Protein AF-M0JU79-F1 (afdb_monomer)

pLDDT: mean 88.45, std 10.98, range [53.47, 97.44]

Foldseek 3Di:
DWFAAFQQRWTWDDDPVQCWIWTAGPVRDIDIGNLCVDPQNHPVSVVVVRCVPTRGPTHRCVVHDPVVSVVVVVVD

Mean predicted aligned error: 5.07 Å

Solvent-accessible surface area (backbone atoms only — not comparable to full-atom values): 4297 Å² total; per-residue (Å²): 80,75,29,31,28,30,60,75,58,27,38,33,29,46,37,84,86,76,49,25,38,38,41,33,38,78,87,69,55,68,50,75,43,49,27,81,83,40,100,43,63,40,74,65,42,45,53,52,51,42,43,75,76,48,29,53,76,39,62,76,41,81,90,58,55,72,68,61,52,52,51,55,67,70,77,106

Organism: NCBI:txid662475

Sequence (76 aa):
MFLGIDGEDAAHYWDGYEFAVAVVGPDGQAETVELVETPFETLAGWCEYTQDQRGWEVGPHAGGSLVGDLVQAVDA

Structure (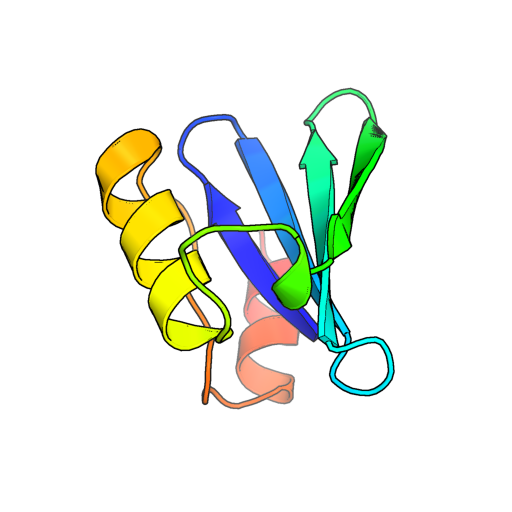mmCIF, N/CA/C/O backbone):
data_AF-M0JU79-F1
#
_entry.id   AF-M0JU79-F1
#
loop_
_atom_site.group_PDB
_atom_site.id
_atom_site.type_symbol
_atom_site.label_atom_id
_atom_site.label_alt_id
_atom_site.label_comp_id
_atom_site.label_asym_id
_atom_site.label_entity_id
_atom_site.label_seq_id
_atom_site.pdbx_PDB_ins_code
_atom_site.Cartn_x
_atom_site.Cartn_y
_atom_site.Cartn_z
_atom_site.occupancy
_atom_site.B_iso_or_equiv
_atom_site.auth_seq_id
_atom_site.auth_comp_id
_atom_site.auth_asym_id
_atom_site.auth_atom_id
_atom_site.pdbx_PDB_model_num
ATOM 1 N N . MET A 1 1 ? -3.378 -2.859 -8.582 1.00 88.38 1 MET A N 1
ATOM 2 C CA . MET A 1 1 ? -2.790 -4.074 -7.974 1.00 88.38 1 MET A CA 1
ATOM 3 C C . MET A 1 1 ? -2.988 -3.989 -6.476 1.00 88.38 1 MET A C 1
ATOM 5 O O . MET A 1 1 ? -2.672 -2.948 -5.926 1.00 88.38 1 MET A O 1
ATOM 9 N N . PHE A 1 2 ? -3.540 -5.017 -5.835 1.00 90.19 2 PHE A N 1
ATOM 10 C CA . PHE A 1 2 ? -3.697 -5.019 -4.378 1.00 90.19 2 PHE A CA 1
ATOM 11 C C . PHE A 1 2 ? -2.324 -4.976 -3.695 1.00 90.19 2 PHE A C 1
ATOM 13 O O . PHE A 1 2 ? -1.419 -5.703 -4.101 1.00 90.19 2 PHE A O 1
ATOM 20 N N . LEU A 1 3 ? -2.166 -4.088 -2.716 1.00 92.31 3 LEU A N 1
ATOM 21 C CA . LEU A 1 3 ? -0.945 -3.954 -1.925 1.00 92.31 3 LEU A CA 1
ATOM 22 C C . LEU A 1 3 ? -1.099 -4.586 -0.547 1.00 92.31 3 LEU A C 1
ATOM 24 O O . LEU A 1 3 ? -0.155 -5.214 -0.084 1.00 92.31 3 LEU A O 1
ATOM 28 N N . GLY A 1 4 ? -2.249 -4.426 0.101 1.00 93.94 4 GLY A N 1
ATOM 29 C CA . GLY A 1 4 ? -2.428 -4.875 1.475 1.00 93.94 4 GLY A CA 1
ATOM 30 C C . GLY A 1 4 ? -3.574 -4.174 2.193 1.00 93.94 4 GLY A C 1
ATOM 31 O O . GLY A 1 4 ? -4.221 -3.292 1.622 1.00 93.94 4 GLY A O 1
ATOM 32 N N . ILE A 1 5 ? -3.779 -4.569 3.447 1.00 95.88 5 ILE A N 1
ATOM 33 C CA . ILE A 1 5 ? -4.677 -3.924 4.411 1.00 95.88 5 ILE A CA 1
ATOM 34 C C . ILE A 1 5 ? -3.800 -3.348 5.522 1.00 95.88 5 ILE A C 1
ATOM 36 O O . ILE A 1 5 ? -2.934 -4.057 6.047 1.00 95.88 5 ILE A O 1
ATOM 40 N N . ASP A 1 6 ? -3.969 -2.065 5.824 1.00 96.69 6 ASP A N 1
ATOM 41 C CA . ASP A 1 6 ? -3.242 -1.401 6.905 1.00 96.69 6 ASP A CA 1
ATOM 42 C C . ASP A 1 6 ? -3.885 -1.652 8.285 1.00 96.69 6 ASP A C 1
ATOM 44 O O . ASP A 1 6 ? -4.951 -2.251 8.390 1.00 96.69 6 ASP A O 1
ATOM 48 N N . GLY A 1 7 ? -3.235 -1.204 9.363 1.00 96.44 7 GLY A N 1
ATOM 49 C CA . GLY A 1 7 ? -3.756 -1.326 10.737 1.00 96.44 7 GLY A CA 1
ATOM 50 C C . GLY A 1 7 ? -5.016 -0.512 11.050 1.00 96.44 7 GLY A C 1
ATOM 51 O O . GLY A 1 7 ? -5.466 -0.520 12.196 1.00 96.44 7 GLY A O 1
ATOM 52 N N . GLU A 1 8 ? -5.568 0.214 10.075 1.00 96.38 8 GLU A N 1
ATOM 53 C CA . GLU A 1 8 ? -6.834 0.947 10.180 1.00 96.38 8 GLU A CA 1
ATOM 54 C C . GLU A 1 8 ? -7.956 0.279 9.357 1.00 96.38 8 GLU A C 1
ATOM 56 O O . GLU A 1 8 ? -8.982 0.910 9.089 1.00 96.38 8 GLU A O 1
ATOM 61 N N . ASP A 1 9 ? -7.776 -0.989 8.962 1.00 95.81 9 ASP A N 1
ATOM 62 C CA . ASP A 1 9 ? -8.665 -1.749 8.070 1.00 95.81 9 ASP A CA 1
ATOM 63 C C . ASP A 1 9 ? -8.820 -1.118 6.667 1.00 95.81 9 ASP A C 1
ATOM 65 O O . ASP A 1 9 ? -9.789 -1.400 5.950 1.00 95.81 9 ASP A O 1
ATOM 69 N N . ALA A 1 10 ? -7.886 -0.258 6.235 1.00 97.25 10 ALA A N 1
ATOM 70 C CA . ALA A 1 10 ? -7.932 0.344 4.907 1.00 97.25 10 ALA A CA 1
ATOM 71 C C . ALA A 1 10 ? -7.180 -0.512 3.878 1.00 97.25 10 ALA A C 1
ATOM 73 O O . ALA A 1 10 ? -6.019 -0.886 4.054 1.00 97.25 10 ALA A O 1
ATOM 74 N N . ALA A 1 11 ? -7.834 -0.803 2.755 1.00 96.50 11 ALA A N 1
ATOM 75 C CA . ALA A 1 11 ? -7.248 -1.542 1.646 1.00 96.50 11 ALA A CA 1
ATOM 76 C C . ALA A 1 11 ? -6.511 -0.601 0.683 1.00 96.50 11 ALA A C 1
ATOM 78 O O . ALA A 1 11 ? -7.075 0.381 0.192 1.00 96.50 11 ALA A O 1
ATOM 79 N N . HIS A 1 12 ? -5.267 -0.943 0.352 1.00 96.25 12 HIS A N 1
ATOM 80 C CA . HIS A 1 12 ? -4.417 -0.172 -0.552 1.00 96.25 12 HIS A CA 1
ATOM 81 C C . HIS A 1 12 ? -4.276 -0.857 -1.912 1.00 96.25 12 HIS A C 1
ATOM 83 O O . HIS A 1 12 ? -3.993 -2.057 -2.000 1.00 96.25 12 HIS A O 1
ATOM 89 N N . TYR A 1 13 ? -4.388 -0.080 -2.989 1.00 94.19 13 TYR A N 1
ATOM 90 C CA . TYR A 1 13 ? -4.233 -0.558 -4.361 1.00 94.19 13 TYR A CA 1
ATOM 91 C C . TYR A 1 13 ? -3.300 0.346 -5.160 1.00 94.19 13 TYR A C 1
ATOM 93 O O . TYR A 1 13 ? -3.538 1.538 -5.284 1.00 94.19 13 TYR A O 1
ATOM 101 N N . TRP A 1 14 ? -2.267 -0.237 -5.760 1.00 94.19 14 TRP A N 1
ATOM 102 C CA . TRP A 1 14 ? -1.341 0.452 -6.653 1.00 94.19 14 TRP A CA 1
ATOM 103 C C . TRP A 1 14 ? -1.868 0.554 -8.084 1.00 94.19 14 TRP A C 1
ATOM 105 O O . TRP A 1 14 ? -2.186 -0.475 -8.697 1.00 94.19 14 TRP A O 1
ATOM 115 N N . ASP A 1 15 ? -1.860 1.759 -8.643 1.00 93.00 15 ASP A N 1
ATOM 116 C CA . ASP A 1 15 ? -1.980 2.017 -10.074 1.00 93.00 15 ASP A CA 1
ATOM 117 C C . ASP A 1 15 ? -0.622 2.455 -10.649 1.00 93.00 15 ASP A C 1
ATOM 119 O O . ASP A 1 15 ? -0.123 3.548 -10.388 1.00 93.00 15 ASP A O 1
ATOM 123 N N . GLY A 1 16 ? -0.015 1.584 -11.461 1.00 89.88 16 GLY A N 1
ATOM 124 C CA . GLY A 1 16 ? 1.266 1.865 -12.112 1.00 89.88 16 GLY A CA 1
ATOM 125 C C . GLY A 1 16 ? 1.185 2.771 -13.344 1.00 89.88 16 GLY A C 1
ATOM 126 O O . GLY A 1 16 ? 2.230 3.217 -13.810 1.00 89.88 16 GLY A O 1
ATOM 127 N N . TYR A 1 17 ? -0.007 3.023 -13.891 1.00 89.81 17 TYR A N 1
ATOM 128 C CA . TYR A 1 17 ? -0.207 3.981 -14.981 1.00 89.81 17 TYR A CA 1
ATOM 129 C C . TYR A 1 17 ? -0.322 5.405 -14.444 1.00 89.81 17 TYR A C 1
ATOM 131 O O . TYR A 1 17 ? 0.305 6.309 -14.995 1.00 89.81 17 TYR A O 1
ATOM 139 N N . GLU A 1 18 ? -1.089 5.590 -13.370 1.00 92.69 18 GLU A N 1
ATOM 140 C CA . GLU A 1 18 ? -1.295 6.898 -12.731 1.00 92.69 18 GLU A CA 1
ATOM 141 C C . GLU A 1 18 ? -0.212 7.233 -11.697 1.00 92.69 18 GLU A C 1
ATOM 143 O O . GLU A 1 18 ? -0.122 8.367 -11.242 1.00 92.69 18 GLU A O 1
ATOM 148 N N . PHE A 1 19 ? 0.647 6.267 -11.352 1.00 92.94 19 PHE A N 1
ATOM 149 C CA . PHE A 1 19 ? 1.614 6.388 -10.260 1.00 92.94 19 PHE A CA 1
ATOM 150 C C . PHE A 1 19 ? 0.940 6.807 -8.941 1.00 92.94 19 PHE A C 1
ATOM 152 O O . PHE A 1 19 ? 1.428 7.671 -8.206 1.00 92.94 19 PHE A O 1
ATOM 159 N N . ALA A 1 20 ? -0.189 6.165 -8.642 1.00 96.06 20 ALA A N 1
ATOM 160 C CA . ALA A 1 20 ? -1.063 6.515 -7.532 1.00 96.06 20 ALA A CA 1
ATOM 161 C C . ALA A 1 20 ? -1.462 5.291 -6.698 1.00 96.06 20 ALA A C 1
ATOM 163 O O . ALA A 1 20 ? -1.468 4.153 -7.178 1.00 96.06 20 ALA A O 1
ATOM 164 N N . VAL A 1 21 ? -1.818 5.528 -5.436 1.00 96.19 21 VAL A N 1
ATOM 165 C CA . VAL A 1 21 ? -2.398 4.519 -4.546 1.00 96.19 21 VAL A CA 1
ATOM 166 C C . VAL A 1 21 ? -3.843 4.889 -4.245 1.00 96.19 21 VAL A C 1
ATOM 168 O O . VAL A 1 21 ? -4.110 5.956 -3.702 1.00 96.19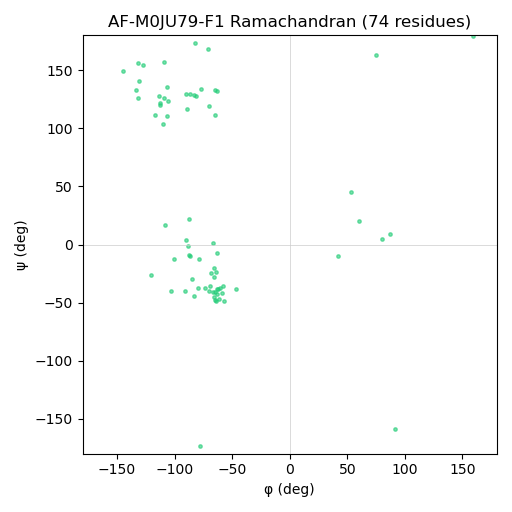 21 VAL A O 1
ATOM 171 N N . ALA A 1 22 ? -4.778 3.997 -4.557 1.00 97.25 22 ALA A N 1
ATOM 172 C CA . ALA A 1 22 ? -6.128 4.091 -4.025 1.00 97.25 22 ALA A CA 1
ATOM 173 C C . ALA A 1 22 ? -6.150 3.510 -2.606 1.00 97.25 22 ALA A C 1
ATOM 175 O O . ALA A 1 22 ? -5.696 2.381 -2.396 1.00 97.25 22 ALA A O 1
ATOM 176 N N . VAL A 1 23 ? -6.677 4.274 -1.654 1.00 97.06 23 VAL A N 1
ATOM 177 C CA . VAL A 1 23 ? -6.877 3.862 -0.261 1.00 97.06 23 VAL A CA 1
ATOM 178 C C . VAL A 1 23 ? -8.375 3.787 -0.022 1.00 97.06 23 VAL A C 1
ATOM 180 O O . VAL A 1 23 ? -9.075 4.779 -0.210 1.00 97.06 23 VAL A O 1
ATOM 183 N N . VAL A 1 24 ? -8.871 2.608 0.341 1.00 97.44 24 VAL A N 1
ATOM 184 C CA . VAL A 1 24 ? -10.297 2.350 0.565 1.00 97.44 24 VAL A CA 1
ATOM 185 C C . VAL A 1 24 ? -10.491 1.967 2.023 1.00 97.44 24 VAL A C 1
ATOM 187 O O . VAL A 1 24 ? -10.050 0.900 2.438 1.00 97.44 24 VAL A O 1
ATOM 190 N N . GLY A 1 25 ? -11.139 2.836 2.791 1.00 96.38 25 GLY A N 1
ATOM 191 C CA . GLY A 1 25 ? -11.463 2.591 4.190 1.00 96.38 25 GLY A CA 1
ATOM 192 C C . GLY A 1 25 ? -12.559 1.532 4.378 1.00 96.38 25 GLY A C 1
ATOM 193 O O . GLY A 1 25 ? -13.271 1.181 3.428 1.00 96.38 25 GLY A O 1
ATOM 194 N N . PRO A 1 26 ? -12.758 1.058 5.619 1.00 93.50 26 PRO A N 1
ATOM 195 C CA . PRO A 1 26 ? -13.696 -0.024 5.936 1.00 93.50 26 PRO A CA 1
ATOM 196 C C . PRO A 1 26 ? -15.171 0.333 5.690 1.00 93.50 26 PRO A C 1
ATOM 198 O O . PRO A 1 26 ? -16.017 -0.548 5.542 1.00 93.50 26 PRO A O 1
ATOM 201 N N . ASP A 1 27 ? -15.506 1.622 5.624 1.00 94.12 27 ASP A N 1
ATOM 202 C CA . ASP A 1 27 ? -16.846 2.117 5.298 1.00 94.12 27 ASP A CA 1
ATOM 203 C C . ASP A 1 27 ? -17.060 2.352 3.789 1.00 94.12 27 ASP A C 1
ATOM 205 O O . ASP A 1 27 ? -18.125 2.817 3.372 1.00 94.12 27 ASP A O 1
ATOM 209 N N . GLY A 1 28 ? -16.064 2.014 2.966 1.00 90.81 28 GLY A N 1
ATOM 210 C CA . GLY A 1 28 ? -16.079 2.197 1.519 1.00 90.81 28 GLY A CA 1
ATOM 211 C C . GLY A 1 28 ? -15.745 3.618 1.062 1.00 90.81 28 GLY A C 1
ATOM 212 O O . GLY A 1 28 ? -15.820 3.886 -0.140 1.00 90.81 28 GLY A O 1
ATOM 213 N N . GLN A 1 29 ? -15.375 4.530 1.970 1.00 95.69 29 GLN A N 1
ATOM 214 C CA . GLN A 1 29 ? -14.777 5.801 1.567 1.00 95.69 29 GLN A CA 1
ATOM 215 C C . GLN A 1 29 ? -13.431 5.534 0.907 1.00 95.69 29 GLN A C 1
ATOM 217 O O . GLN A 1 29 ? -12.621 4.763 1.414 1.00 95.69 29 GLN A O 1
ATOM 222 N N . ALA A 1 30 ? -13.203 6.166 -0.238 1.00 95.62 30 ALA A N 1
ATOM 223 C CA . ALA A 1 30 ? -12.000 5.955 -1.017 1.00 95.62 30 ALA A CA 1
ATOM 224 C C . ALA A 1 30 ? -11.365 7.285 -1.403 1.00 95.62 30 ALA A C 1
ATOM 226 O O . ALA A 1 30 ? -12.062 8.227 -1.789 1.00 95.62 30 ALA A O 1
ATOM 227 N N . GLU A 1 31 ? -10.042 7.325 -1.353 1.00 96.94 31 GLU A N 1
ATOM 228 C CA . GLU A 1 31 ? -9.234 8.415 -1.881 1.00 96.94 31 GLU A CA 1
ATOM 229 C C . GLU A 1 31 ? -8.164 7.878 -2.829 1.00 96.94 31 GLU A C 1
ATOM 231 O O . GLU A 1 31 ? -7.756 6.719 -2.755 1.00 96.94 31 GLU A O 1
ATOM 236 N N . THR A 1 32 ? -7.732 8.725 -3.759 1.00 96.56 32 THR A N 1
ATOM 237 C CA . THR A 1 32 ? -6.595 8.452 -4.639 1.00 96.56 32 THR A CA 1
ATOM 238 C C . THR A 1 32 ? -5.450 9.350 -4.216 1.00 96.56 32 THR A C 1
ATOM 240 O O . THR A 1 32 ? -5.619 10.562 -4.119 1.00 96.56 32 THR A O 1
ATOM 243 N N . VAL A 1 33 ? -4.297 8.744 -3.959 1.00 96.38 33 VAL A N 1
ATOM 244 C CA . VAL A 1 33 ? -3.079 9.428 -3.544 1.00 96.38 33 VAL A CA 1
ATOM 245 C C . VAL A 1 33 ? -2.079 9.366 -4.689 1.00 96.38 33 VAL A C 1
ATOM 247 O O . VAL A 1 33 ? -1.469 8.324 -4.930 1.00 96.38 33 VAL A O 1
ATOM 250 N N . GLU A 1 34 ? -1.906 10.478 -5.400 1.00 96.38 34 GLU A N 1
ATOM 251 C CA . GLU A 1 34 ? -0.847 10.616 -6.400 1.00 96.38 34 GLU A CA 1
ATOM 252 C C . GLU A 1 34 ? 0.510 10.698 -5.696 1.00 96.38 34 GLU A C 1
ATOM 254 O O . GLU A 1 34 ? 0.764 11.616 -4.914 1.00 96.38 34 GLU A O 1
ATOM 259 N N . LEU A 1 35 ? 1.416 9.751 -5.960 1.00 93.81 35 LEU A N 1
ATOM 260 C CA . LEU A 1 35 ? 2.660 9.675 -5.187 1.00 93.81 35 LEU A CA 1
ATOM 261 C C . LEU A 1 35 ? 3.568 10.888 -5.399 1.00 93.81 35 LEU A C 1
ATOM 263 O O . LEU A 1 35 ? 4.301 11.252 -4.480 1.00 93.81 35 LEU A O 1
ATOM 267 N N . VAL A 1 36 ? 3.486 11.531 -6.566 1.00 92.62 36 VAL A N 1
ATOM 268 C CA . VAL A 1 36 ? 4.212 12.772 -6.889 1.00 92.62 36 VAL A CA 1
ATOM 269 C C . VAL A 1 36 ? 3.786 13.959 -6.017 1.00 92.62 36 VAL A C 1
ATOM 271 O O . VAL A 1 36 ? 4.564 14.888 -5.818 1.00 92.62 36 VAL A O 1
ATOM 274 N N . GLU A 1 37 ? 2.574 13.930 -5.464 1.00 92.31 37 GLU A N 1
ATOM 275 C CA . GLU A 1 37 ? 2.079 14.959 -4.545 1.00 92.31 37 GLU A CA 1
ATOM 276 C C . GLU A 1 37 ? 2.442 14.654 -3.081 1.00 92.31 37 GLU A C 1
ATOM 278 O O . GLU A 1 37 ? 2.159 15.445 -2.179 1.00 92.31 37 GLU A O 1
ATOM 283 N N . THR A 1 38 ? 3.110 13.523 -2.831 1.00 90.81 38 THR A N 1
ATOM 284 C CA . THR A 1 38 ? 3.563 13.102 -1.503 1.00 90.81 38 THR A CA 1
ATOM 285 C C . THR A 1 38 ? 5.086 13.193 -1.373 1.00 90.81 38 THR A C 1
ATOM 287 O O . THR A 1 38 ? 5.801 13.066 -2.365 1.00 90.81 38 THR A O 1
ATOM 290 N N . PRO A 1 39 ? 5.630 13.301 -0.146 1.00 89.12 39 PRO A N 1
ATOM 291 C CA . PRO A 1 39 ? 7.075 13.205 0.082 1.00 89.12 39 PRO A CA 1
ATOM 292 C C . PRO A 1 39 ? 7.705 11.846 -0.274 1.00 89.12 39 PRO A C 1
ATOM 294 O O . PRO A 1 39 ? 8.922 11.707 -0.168 1.00 89.12 39 PRO A O 1
ATOM 297 N N . PHE A 1 40 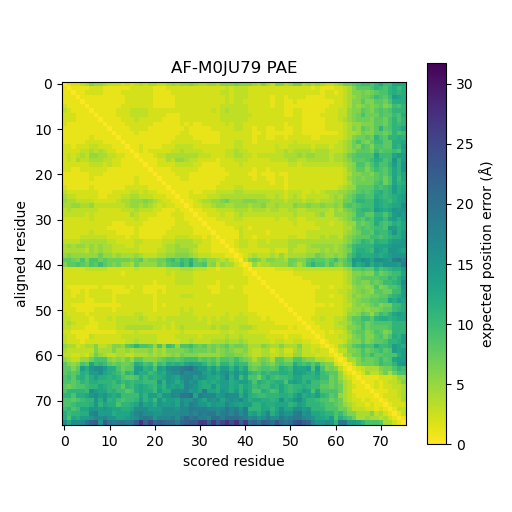? 6.905 10.830 -0.615 1.00 81.06 40 PHE A N 1
ATOM 298 C CA . PHE A 1 40 ? 7.360 9.446 -0.721 1.00 81.06 40 PHE A CA 1
ATOM 299 C C . PHE A 1 40 ? 7.623 8.988 -2.160 1.00 81.06 40 PHE A C 1
ATOM 301 O O . PHE A 1 40 ? 8.247 7.938 -2.299 1.00 81.06 40 PHE A O 1
ATOM 308 N N . GLU A 1 41 ? 7.191 9.765 -3.176 1.00 83.94 41 GLU A N 1
ATOM 309 C CA . GLU A 1 41 ? 7.4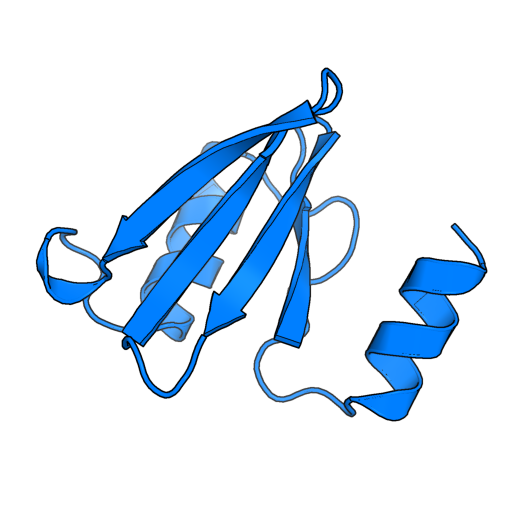43 9.748 -4.648 1.00 83.94 41 GLU A CA 1
ATOM 310 C C . GLU A 1 41 ? 7.460 8.390 -5.394 1.00 83.94 41 GLU A C 1
ATOM 312 O O . GLU A 1 41 ? 7.483 8.329 -6.623 1.00 83.94 41 GLU A O 1
ATOM 317 N N . THR A 1 42 ? 7.447 7.276 -4.680 1.00 91.50 42 THR A N 1
ATOM 318 C CA . THR A 1 42 ? 7.688 5.917 -5.138 1.00 91.50 42 THR A CA 1
ATOM 319 C C . THR A 1 42 ? 6.794 4.974 -4.354 1.00 91.50 42 THR A C 1
ATOM 321 O O . THR A 1 42 ? 6.499 5.193 -3.178 1.00 91.50 42 THR A O 1
ATOM 324 N N . LEU A 1 43 ? 6.395 3.876 -4.994 1.00 92.56 43 LEU A N 1
ATOM 325 C CA . LEU A 1 43 ? 5.588 2.853 -4.336 1.00 92.56 43 LEU A CA 1
ATOM 326 C C . LEU A 1 43 ? 6.286 2.279 -3.090 1.00 92.56 43 LEU A C 1
ATOM 328 O O . LEU A 1 43 ? 5.623 1.975 -2.103 1.00 92.56 43 LEU A O 1
ATOM 332 N N . ALA A 1 44 ? 7.616 2.151 -3.125 1.00 92.31 44 ALA A N 1
ATOM 333 C CA . ALA A 1 44 ? 8.396 1.687 -1.981 1.00 92.31 44 ALA A CA 1
ATOM 334 C C . ALA A 1 44 ? 8.291 2.659 -0.797 1.00 92.31 44 ALA A C 1
ATOM 336 O O . ALA A 1 44 ? 7.949 2.233 0.303 1.00 92.31 44 ALA A O 1
ATOM 337 N N . GLY A 1 45 ? 8.482 3.960 -1.043 1.00 94.06 45 GLY A N 1
ATOM 338 C CA . GLY A 1 45 ? 8.335 4.987 -0.013 1.00 94.06 45 GLY A CA 1
ATOM 339 C C . GLY A 1 45 ? 6.925 5.032 0.579 1.00 94.06 45 GLY A C 1
ATOM 340 O O . GLY A 1 45 ? 6.776 5.197 1.786 1.00 94.06 45 GLY A O 1
ATOM 341 N N . TRP A 1 46 ? 5.887 4.823 -0.240 1.00 95.50 46 TRP A N 1
ATOM 342 C CA . TRP A 1 46 ? 4.518 4.685 0.265 1.00 95.50 46 TRP A CA 1
ATOM 343 C C . TRP A 1 46 ? 4.371 3.481 1.203 1.00 95.50 46 TRP A C 1
ATOM 345 O O . TRP A 1 46 ? 3.819 3.610 2.290 1.00 95.50 46 TRP A O 1
ATOM 355 N N . CYS A 1 47 ? 4.893 2.313 0.813 1.00 94.81 47 CYS A N 1
ATOM 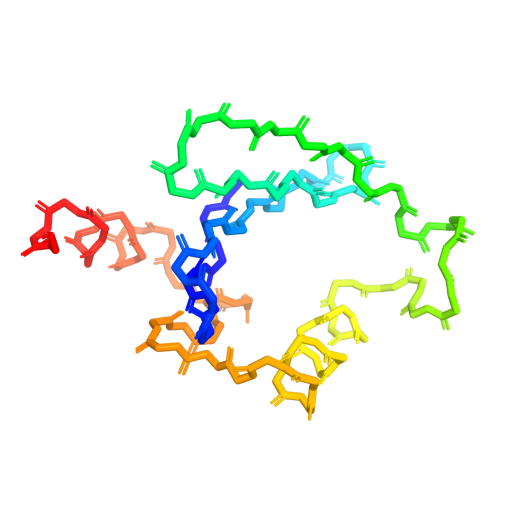356 C CA . CYS A 1 47 ? 4.795 1.106 1.635 1.00 94.81 47 CYS A CA 1
ATOM 357 C C . CYS A 1 47 ? 5.519 1.251 2.982 1.00 94.81 47 CYS A C 1
ATOM 359 O O . CYS A 1 47 ? 5.005 0.772 3.995 1.00 94.81 47 CYS A O 1
ATOM 361 N N . GLU A 1 48 ? 6.679 1.916 2.993 1.00 94.12 48 GLU A N 1
ATOM 362 C CA . GLU A 1 48 ? 7.428 2.258 4.209 1.00 94.12 48 GLU A CA 1
ATOM 363 C C . GLU A 1 48 ? 6.642 3.237 5.090 1.00 94.12 48 GLU A C 1
ATOM 365 O O . GLU A 1 48 ? 6.453 2.980 6.276 1.00 94.12 48 GLU A O 1
ATOM 370 N N . TYR A 1 49 ? 6.096 4.306 4.503 1.00 94.38 49 TYR A N 1
ATOM 371 C CA . TYR A 1 49 ? 5.249 5.261 5.219 1.00 94.38 49 TYR A CA 1
ATOM 372 C C . TYR A 1 49 ? 4.034 4.586 5.873 1.00 94.38 49 TYR A C 1
ATOM 374 O O . TYR A 1 49 ? 3.776 4.804 7.058 1.00 94.38 49 TYR A O 1
ATOM 382 N N . THR A 1 50 ? 3.302 3.746 5.135 1.00 95.69 50 THR A N 1
ATOM 383 C CA . THR A 1 50 ? 2.142 3.027 5.681 1.00 95.69 50 THR A CA 1
ATOM 384 C C . THR A 1 50 ? 2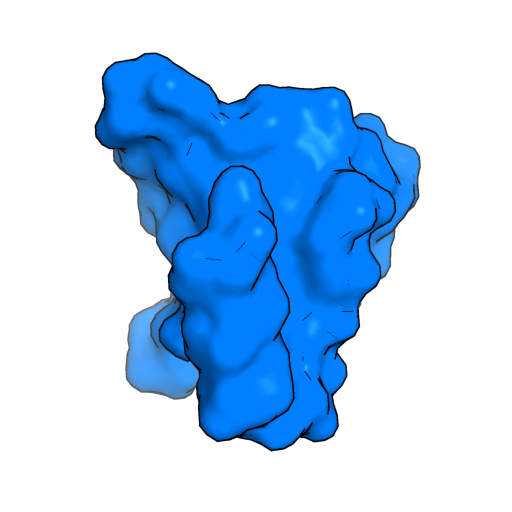.563 2.083 6.804 1.00 95.69 50 THR A C 1
ATOM 386 O O . THR A 1 50 ? 1.921 2.072 7.854 1.00 95.69 50 THR A O 1
ATOM 389 N N . GLN A 1 51 ? 3.670 1.352 6.636 1.00 94.44 51 GLN A N 1
ATOM 390 C CA . GLN A 1 51 ? 4.205 0.477 7.681 1.00 94.44 51 GLN A CA 1
ATOM 391 C C . GLN A 1 51 ? 4.535 1.249 8.968 1.00 94.44 51 GLN A C 1
ATOM 393 O O . GLN A 1 51 ? 4.240 0.755 10.057 1.00 94.44 51 GLN A O 1
ATOM 398 N N . ASP A 1 52 ? 5.133 2.434 8.853 1.00 95.56 52 ASP A N 1
ATOM 399 C CA . ASP A 1 52 ? 5.546 3.238 10.005 1.00 95.56 52 ASP A CA 1
ATOM 400 C C . ASP A 1 52 ? 4.363 3.906 10.722 1.00 95.56 52 ASP A C 1
ATOM 402 O O . ASP A 1 52 ? 4.378 4.019 11.948 1.00 95.56 52 ASP A O 1
ATOM 406 N N . GLN A 1 53 ? 3.347 4.362 9.980 1.00 95.62 53 GLN A N 1
ATOM 407 C CA . GLN A 1 53 ? 2.230 5.123 10.559 1.00 95.62 53 GLN A CA 1
ATOM 408 C C . GLN A 1 53 ? 1.055 4.261 11.004 1.00 95.62 53 GLN A C 1
ATOM 410 O O . GLN A 1 53 ? 0.437 4.548 12.028 1.00 95.62 53 GLN A O 1
ATOM 415 N N . ARG A 1 54 ? 0.722 3.242 10.212 1.00 95.12 54 ARG A N 1
ATOM 416 C CA . ARG A 1 54 ? -0.485 2.424 10.392 1.00 95.12 54 ARG A CA 1
ATOM 417 C C . ARG A 1 54 ? -0.152 0.954 10.605 1.00 95.12 54 ARG A C 1
ATOM 419 O O . ARG A 1 54 ? -0.897 0.246 11.270 1.00 95.12 54 ARG A O 1
ATOM 426 N N . GLY A 1 55 ? 0.993 0.507 10.093 1.00 95.81 55 GLY A N 1
ATOM 427 C CA . GLY A 1 55 ? 1.327 -0.909 10.000 1.00 95.81 55 GLY A CA 1
ATOM 428 C C . GLY A 1 55 ? 0.554 -1.598 8.878 1.00 95.81 55 GLY A C 1
ATOM 429 O O . GLY A 1 55 ? -0.438 -1.075 8.381 1.00 95.81 55 GLY A O 1
ATOM 430 N N . TRP A 1 56 ? 1.019 -2.781 8.483 1.00 95.31 56 TRP A N 1
ATOM 431 C CA . TRP A 1 56 ? 0.297 -3.672 7.577 1.00 95.31 56 TRP A CA 1
ATOM 432 C C . TRP A 1 56 ? -0.267 -4.846 8.374 1.00 95.31 56 TRP A C 1
ATOM 434 O O . TRP A 1 56 ? 0.490 -5.559 9.036 1.00 95.31 56 TRP A O 1
ATOM 444 N N . GLU A 1 57 ? -1.577 -5.062 8.307 1.00 92.94 57 GLU A N 1
ATOM 445 C CA . GLU A 1 57 ? -2.198 -6.303 8.785 1.00 92.94 57 GLU A CA 1
ATOM 446 C C . GLU A 1 57 ? -2.044 -7.422 7.751 1.00 92.94 57 GLU A C 1
ATOM 448 O O . GLU A 1 57 ? -1.780 -8.575 8.099 1.00 92.94 57 GLU A O 1
ATOM 453 N N . VAL A 1 58 ? -2.142 -7.060 6.468 1.00 89.88 58 VAL A N 1
ATOM 454 C CA . VAL A 1 58 ? -1.901 -7.930 5.311 1.00 89.88 58 VAL A CA 1
ATOM 455 C C . VAL A 1 58 ? -1.016 -7.179 4.316 1.00 89.88 58 VAL A C 1
ATOM 457 O O . VAL A 1 58 ? -1.302 -6.030 3.995 1.00 89.88 58 VAL A O 1
ATOM 460 N N . GLY A 1 59 ? 0.039 -7.815 3.798 1.00 86.75 59 GLY A N 1
ATOM 461 C CA . GLY A 1 59 ? 1.007 -7.183 2.888 1.00 86.75 59 GLY A CA 1
ATOM 462 C C . GLY A 1 59 ? 2.214 -6.544 3.606 1.00 86.75 59 GLY A C 1
ATOM 463 O O . GLY A 1 59 ? 2.546 -6.970 4.713 1.00 86.75 59 GLY A O 1
ATOM 464 N N . PRO A 1 60 ? 2.929 -5.582 2.983 1.00 87.88 60 PRO A N 1
ATOM 465 C CA . PRO A 1 60 ? 2.702 -5.054 1.642 1.00 87.88 60 PRO A CA 1
ATOM 466 C C . PRO A 1 60 ? 3.207 -6.018 0.558 1.00 87.88 60 PRO A C 1
ATOM 468 O O . PRO A 1 60 ? 4.339 -6.496 0.594 1.00 87.88 60 PRO A O 1
ATOM 471 N N . HIS A 1 61 ? 2.389 -6.248 -0.464 1.00 84.12 61 HIS A N 1
ATOM 472 C CA . HIS A 1 61 ? 2.670 -7.126 -1.604 1.00 84.12 61 HIS A CA 1
ATOM 473 C C . HIS A 1 61 ? 3.403 -6.422 -2.762 1.00 84.12 61 HIS A C 1
ATOM 475 O O . HIS A 1 61 ? 3.380 -6.863 -3.913 1.00 84.12 61 HIS A O 1
ATOM 481 N N . ALA A 1 62 ? 4.084 -5.308 -2.485 1.00 78.56 62 ALA A N 1
ATOM 482 C CA . ALA A 1 62 ? 4.836 -4.573 -3.495 1.00 78.56 62 ALA A CA 1
ATOM 483 C C . ALA A 1 62 ? 6.004 -5.425 -4.035 1.00 78.56 62 ALA A C 1
ATOM 485 O O . ALA A 1 62 ? 6.971 -5.706 -3.330 1.00 78.56 62 ALA A O 1
ATOM 486 N N . GLY A 1 63 ? 5.910 -5.843 -5.303 1.00 70.94 63 GLY A N 1
ATOM 487 C CA . GLY A 1 63 ? 6.881 -6.748 -5.938 1.00 70.94 63 GLY A CA 1
ATOM 488 C C . GLY A 1 63 ? 6.593 -8.245 -5.744 1.00 70.94 63 GLY A C 1
ATOM 489 O O . GLY A 1 63 ? 7.441 -9.069 -6.090 1.00 70.94 63 GLY A O 1
ATOM 490 N N . GLY A 1 64 ? 5.420 -8.593 -5.204 1.00 68.00 64 GLY A N 1
ATOM 491 C CA . GLY A 1 64 ? 4.926 -9.959 -5.038 1.00 68.00 64 GLY A CA 1
ATOM 492 C C . GLY A 1 64 ? 4.375 -10.596 -6.320 1.00 68.00 64 GLY A C 1
ATOM 493 O O . GLY A 1 64 ? 4.480 -10.064 -7.428 1.00 68.00 64 GLY A O 1
ATOM 494 N N . SER A 1 65 ? 3.800 -11.791 -6.174 1.00 73.38 65 SER A N 1
ATOM 495 C CA . SER A 1 65 ? 3.101 -12.475 -7.264 1.00 73.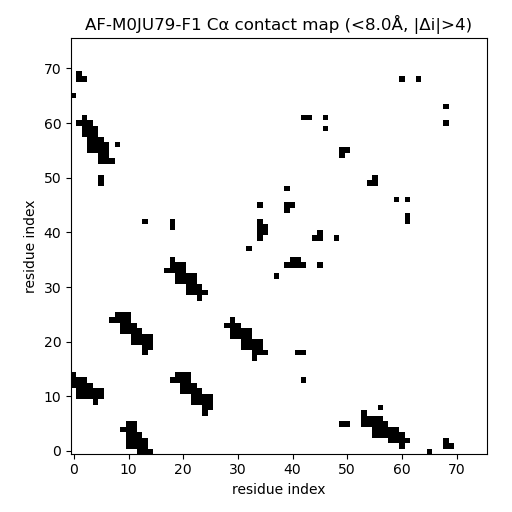38 65 SER A CA 1
ATOM 496 C C . SER A 1 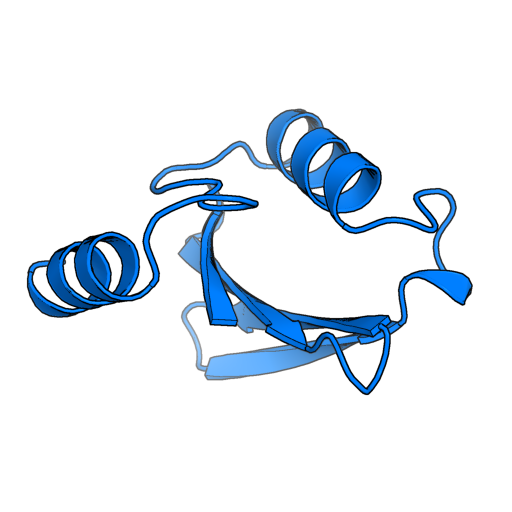65 ? 1.640 -12.053 -7.253 1.00 73.38 65 SER A C 1
ATOM 498 O O . SER A 1 65 ? 0.915 -12.454 -6.349 1.00 73.38 65 SER A O 1
ATOM 500 N N . LEU A 1 66 ? 1.182 -11.384 -8.316 1.00 68.69 66 LEU A N 1
ATOM 501 C CA . LEU A 1 66 ? -0.218 -10.965 -8.480 1.00 68.69 66 LEU A CA 1
ATOM 502 C C . LEU A 1 66 ? -1.231 -12.081 -8.159 1.00 68.69 66 LEU A C 1
ATOM 504 O O . LEU A 1 66 ? -2.281 -11.825 -7.582 1.00 68.69 66 LEU A O 1
ATOM 508 N N . VAL A 1 67 ? -0.926 -13.326 -8.538 1.00 74.69 67 VAL A N 1
ATOM 509 C CA . VAL A 1 67 ? -1.791 -14.482 -8.249 1.00 74.69 67 VAL A CA 1
ATOM 510 C C . VAL A 1 67 ? -1.796 -14.821 -6.758 1.00 74.69 67 VAL A C 1
ATOM 512 O O . VAL A 1 67 ? -2.849 -15.143 -6.221 1.00 74.69 67 VAL A O 1
ATOM 515 N N . GLY A 1 68 ? -0.641 -14.752 -6.091 1.00 71.31 68 GLY A N 1
ATOM 516 C CA . GLY A 1 68 ? -0.550 -14.964 -4.644 1.00 71.31 68 GLY A CA 1
ATOM 517 C C . GLY A 1 68 ? -1.303 -13.886 -3.866 1.00 71.31 68 GLY A C 1
ATOM 518 O O . GLY A 1 68 ? -2.044 -14.213 -2.943 1.00 71.31 68 GLY A O 1
ATOM 519 N N . ASP A 1 69 ? -1.183 -12.637 -4.312 1.00 69.75 69 ASP A N 1
ATOM 520 C CA . ASP A 1 69 ? -1.826 -11.480 -3.685 1.00 69.75 69 ASP A CA 1
ATOM 521 C C . ASP A 1 69 ? -3.358 -11.554 -3.825 1.00 69.75 69 ASP A C 1
ATOM 523 O O . ASP A 1 69 ? -4.091 -11.307 -2.872 1.00 69.75 69 ASP A O 1
ATOM 527 N N . LEU A 1 70 ? -3.861 -11.973 -4.995 1.00 66.19 70 LEU A N 1
ATOM 528 C CA . LEU A 1 70 ? -5.298 -12.167 -5.233 1.00 66.19 70 LEU A CA 1
ATOM 529 C C . LEU A 1 70 ? -5.888 -13.352 -4.457 1.00 66.19 70 LEU A C 1
ATOM 531 O O . LEU A 1 70 ? -7.034 -13.271 -4.029 1.00 66.19 70 LEU A O 1
ATOM 535 N N . VAL A 1 71 ? -5.141 -14.446 -4.282 1.00 76.44 71 VAL A N 1
ATOM 536 C CA . VAL A 1 71 ? -5.607 -15.589 -3.478 1.00 76.44 71 VAL A CA 1
ATOM 537 C C . VAL A 1 71 ? -5.746 -15.188 -2.008 1.00 76.44 71 VAL A C 1
ATOM 539 O O . VAL A 1 71 ? -6.786 -15.455 -1.417 1.00 76.44 71 VAL A O 1
ATOM 542 N N . GLN A 1 72 ? -4.763 -14.479 -1.440 1.00 64.06 72 GLN A N 1
ATOM 543 C CA . GLN A 1 72 ? -4.867 -13.991 -0.058 1.00 64.06 72 GLN A CA 1
ATOM 544 C C . GLN A 1 72 ? -6.022 -13.005 0.139 1.00 64.06 72 GLN A C 1
ATOM 546 O O . GLN A 1 72 ? -6.706 -13.085 1.152 1.00 64.06 72 GLN A O 1
ATOM 551 N N . ALA A 1 73 ? -6.273 -12.120 -0.830 1.00 60.03 73 ALA A N 1
ATOM 552 C CA . ALA A 1 73 ? -7.385 -11.173 -0.757 1.00 60.03 73 ALA A CA 1
ATOM 553 C C . ALA A 1 73 ? -8.777 -11.831 -0.864 1.00 60.03 73 ALA A C 1
ATOM 555 O O . ALA A 1 73 ? -9.753 -11.242 -0.418 1.00 60.03 73 ALA A O 1
ATOM 556 N N . VAL A 1 74 ? -8.894 -13.012 -1.484 1.00 67.38 74 VAL A N 1
ATOM 557 C CA . VAL A 1 74 ? -10.166 -13.757 -1.598 1.00 67.38 74 VAL A CA 1
ATOM 558 C C . VAL A 1 74 ? -10.441 -14.625 -0.369 1.00 67.38 74 VAL A C 1
ATOM 560 O O . VAL A 1 74 ? -11.603 -14.882 -0.057 1.00 67.38 74 VAL A O 1
ATOM 563 N N . ASP A 1 75 ? -9.388 -15.098 0.297 1.00 58.38 75 ASP A N 1
ATOM 564 C CA . ASP A 1 75 ? -9.491 -15.966 1.475 1.00 58.38 75 ASP A CA 1
ATOM 565 C C . ASP A 1 75 ? -9.618 -15.190 2.806 1.00 58.38 75 ASP A C 1
ATOM 567 O O . ASP A 1 75 ? -9.868 -15.814 3.841 1.00 58.38 75 ASP A O 1
ATOM 571 N N . ALA A 1 76 ? -9.437 -13.863 2.785 1.00 53.47 76 ALA A N 1
ATOM 572 C CA . ALA A 1 76 ? -9.648 -12.948 3.913 1.00 53.47 76 ALA A CA 1
ATOM 573 C C . ALA A 1 76 ?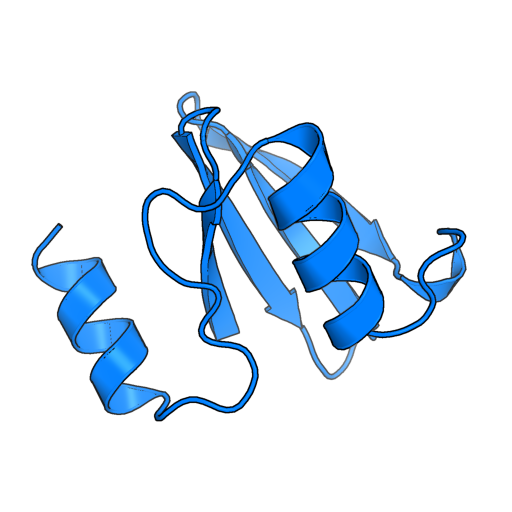 -11.114 -12.492 4.009 1.00 53.47 76 ALA A C 1
ATOM 575 O O . ALA A 1 76 ? -11.636 -12.455 5.148 1.00 53.47 76 ALA A O 1
#

Secondary structure (DSSP, 8-state):
-EEEEETTS-EEEEETTTTEEEEE-TTS-EEEEEGGGSTT-SHHHHHHHHHHHT-EEE---TTS-HHHHHHHHHH-

Radius of gyration: 11.56 Å; Cα contacts (8 Å, |Δi|>4): 125; chains: 1; bounding box: 25×31×26 Å

Nearest PDB structures (foldseek):
  2ojx-assembly1_A  TM=6.750E-01  e=1.937E+00  Homo sapiens
  7mx1-assembly1_A  TM=6.890E-01  e=2.062E+00  Homo sapiens
  4o6w-assembly1_A  TM=7.295E-01  e=2.817E+00  Homo sapiens
  3c5l-assembly1_A  TM=6.163E-01  e=2.998E+00  Homo sapiens
  4hco-assembly2_A  TM=7.056E-01  e=3.397E+00  Homo sapiens